Protein AF-A0A5U8XQ71-F1 (afdb_monomer_lite)

Foldseek 3Di:
DDQDPADPVNVCVLVVVDDDPPDPDDDQLLLNLLSVPDDPVCSRVLSVLLVLLLVLQLVLQVPDPDLDFADEAEDPLDPQWAAAPNDTDGDDHDDDDPVNNVSVCSQQVDQPVSNQSSQVSCQVSPGPQWPHWHWDQRGPVSQWIKTWTAGPVNRSYIYIYIHGNDPDDRPD

Radius of gyration: 18.09 Å; chains: 1; bounding box: 40×34×56 Å

pLDDT: mean 82.1, std 14.7, range [36.09, 97.56]

Sequence (172 aa):
MELNFYTPREKAYLNGQIQAGKANINIEPLKEIVARKFPNENWDRIYFVAKAVGNALASLAAMNTCHRDKWEWYVPKTPSNIYIDGFQHPIYTVAHNKTASDLLKVIWDRPRRELVAAVEVLKEAGYEGLKEVWIDEEDDKGEYLTLIWHGKRVPSTRNMIYLYKGSQGRPN

Secondary structure (DSSP, 8-state):
-----S-HHHHHHHTTSS-BTTB-----HHHHHHHHHS-GGGHHHHHHHHHHHHHHHHHHHHH-----TT---B-TTS-SEEEETTEEEE--BPP--HHHHHHHHHHHTS-HHHHHHHHHHHHHH--TTEEEEEEE---TTS-EEEEEEEESSSTT-EEEEEEE--SS----

Organism: Salmonella muenchen (NCBI:txid596)

Structure (mmCIF, N/CA/C/O backbone):
data_AF-A0A5U8XQ71-F1
#
_entry.id   AF-A0A5U8XQ71-F1
#
loop_
_atom_site.group_PDB
_atom_site.id
_atom_site.type_symbol
_atom_site.label_atom_id
_atom_site.label_alt_id
_atom_site.label_comp_id
_atom_site.label_asym_id
_atom_site.label_entity_id
_atom_site.label_seq_id
_atom_site.pdbx_PDB_ins_code
_atom_site.Cartn_x
_atom_site.Cartn_y
_atom_site.Cartn_z
_atom_site.occupancy
_atom_site.B_iso_or_equiv
_atom_site.auth_seq_id
_atom_site.auth_comp_id
_atom_site.auth_asym_id
_atom_site.auth_atom_id
_atom_site.pdbx_PDB_model_num
ATOM 1 N N . MET A 1 1 ? -3.209 -17.250 14.782 1.00 46.28 1 MET A N 1
ATOM 2 C CA . MET A 1 1 ? -2.716 -16.111 15.581 1.00 46.28 1 MET A CA 1
ATOM 3 C C . MET A 1 1 ? -3.739 -15.006 15.426 1.00 46.28 1 MET A C 1
ATOM 5 O O . MET A 1 1 ? -4.004 -14.619 14.296 1.00 46.28 1 MET A O 1
ATOM 9 N N . GLU A 1 2 ? -4.385 -14.600 16.512 1.00 64.06 2 GLU A N 1
ATOM 10 C CA . GLU A 1 2 ? -5.371 -13.519 16.492 1.00 64.06 2 GLU A CA 1
ATOM 11 C C . GLU A 1 2 ? -4.610 -12.188 16.546 1.00 64.06 2 GLU A C 1
ATOM 13 O O . GLU A 1 2 ? -3.817 -11.955 17.457 1.00 64.06 2 GLU A O 1
ATOM 18 N N . LEU A 1 3 ? -4.750 -11.373 15.502 1.00 77.06 3 LEU A N 1
ATOM 19 C CA . LEU A 1 3 ? -4.131 -10.052 15.433 1.00 77.06 3 LEU A CA 1
ATOM 20 C C . LEU A 1 3 ? -5.001 -9.083 16.238 1.00 77.06 3 LEU A C 1
ATOM 22 O O . LEU A 1 3 ? -6.200 -9.016 15.993 1.00 77.06 3 LEU A O 1
ATOM 26 N N . ASN A 1 4 ? -4.409 -8.349 17.182 1.00 85.50 4 ASN A N 1
ATOM 27 C CA . ASN A 1 4 ? -5.136 -7.401 18.027 1.00 85.50 4 ASN A CA 1
ATOM 28 C C . ASN A 1 4 ? -4.418 -6.044 18.057 1.00 85.50 4 ASN A C 1
ATOM 30 O O . ASN A 1 4 ? -3.621 -5.753 18.948 1.00 85.50 4 ASN A O 1
ATOM 34 N N . PHE A 1 5 ? -4.669 -5.237 17.030 1.00 92.31 5 PHE A N 1
ATOM 35 C CA . PHE A 1 5 ? -4.122 -3.894 16.853 1.00 92.31 5 PHE A CA 1
ATOM 36 C C . PHE A 1 5 ? -5.042 -2.801 17.395 1.00 92.31 5 PHE A C 1
ATOM 38 O O . PHE A 1 5 ? -4.583 -1.680 17.603 1.00 92.31 5 PHE A O 1
ATOM 45 N N . TYR A 1 6 ? -6.317 -3.103 17.640 1.00 92.38 6 TYR A N 1
ATOM 46 C CA . TYR A 1 6 ? -7.279 -2.160 18.206 1.00 92.38 6 TYR A CA 1
ATOM 47 C C . TYR A 1 6 ? -7.629 -2.569 19.630 1.00 92.38 6 TYR A C 1
ATOM 49 O O . TYR A 1 6 ? -8.252 -3.603 19.867 1.00 92.38 6 TYR A O 1
ATOM 57 N N . THR A 1 7 ? -7.295 -1.712 20.585 1.00 90.75 7 THR A N 1
ATOM 58 C CA . THR A 1 7 ? -7.710 -1.889 21.974 1.00 90.75 7 THR A CA 1
ATOM 59 C C . THR A 1 7 ? -9.241 -1.909 22.083 1.00 90.75 7 THR A C 1
ATOM 61 O O . THR A 1 7 ? -9.930 -1.266 21.285 1.00 90.75 7 THR A O 1
ATOM 64 N N . PRO A 1 8 ? -9.815 -2.565 23.109 1.00 90.00 8 PRO A N 1
ATOM 65 C CA . PRO A 1 8 ? -11.262 -2.550 23.331 1.00 90.00 8 PRO A CA 1
ATOM 66 C C . PRO A 1 8 ? -11.846 -1.133 23.403 1.00 90.00 8 PRO A C 1
ATOM 68 O O . PRO A 1 8 ? -12.954 -0.888 22.934 1.00 90.00 8 PRO A O 1
ATOM 71 N N . ARG A 1 9 ? -11.075 -0.181 23.943 1.00 88.19 9 ARG A N 1
ATOM 72 C CA . ARG A 1 9 ? -11.468 1.227 24.047 1.00 88.19 9 ARG A CA 1
ATOM 73 C C . ARG A 1 9 ? -11.480 1.931 22.689 1.00 88.19 9 ARG A C 1
ATOM 75 O O . ARG A 1 9 ? -12.425 2.664 22.416 1.00 88.19 9 ARG A O 1
ATOM 82 N N . GLU A 1 10 ? -10.476 1.694 21.842 1.00 91.62 10 GLU A N 1
ATOM 83 C CA . GLU A 1 10 ? -10.479 2.174 20.451 1.00 91.62 10 GLU A CA 1
ATOM 84 C C . GLU A 1 10 ? -11.657 1.569 19.682 1.00 91.62 10 GLU A C 1
ATOM 86 O O . GLU A 1 10 ? -12.389 2.307 19.029 1.00 91.62 10 GLU A O 1
ATOM 91 N N . LYS A 1 11 ? -11.909 0.256 19.817 1.00 90.88 11 LYS A N 1
ATOM 92 C CA . LYS A 1 11 ? -13.063 -0.401 19.181 1.00 90.88 11 LYS A CA 1
ATOM 93 C C . LYS A 1 11 ? -14.385 0.214 19.636 1.00 90.88 11 LYS A C 1
ATOM 95 O O . LYS A 1 11 ? -15.219 0.531 18.796 1.00 90.88 11 LYS A O 1
ATOM 100 N N . ALA A 1 12 ? -14.577 0.426 20.934 1.00 88.75 12 ALA A N 1
ATOM 101 C CA . ALA A 1 12 ? -15.793 1.041 21.458 1.00 88.75 12 ALA A CA 1
ATOM 102 C C . ALA A 1 12 ? -15.981 2.483 20.951 1.00 88.75 12 ALA A C 1
ATOM 104 O O . ALA A 1 12 ? -17.085 2.866 20.572 1.00 88.75 12 ALA A O 1
ATOM 105 N N . TYR A 1 13 ? -14.905 3.272 20.884 1.00 90.12 13 TYR A N 1
ATOM 106 C CA . TYR A 1 13 ? -14.951 4.628 20.334 1.00 90.12 13 TYR A CA 1
ATOM 107 C C . TYR A 1 13 ? -15.297 4.645 18.841 1.00 90.12 13 TYR A C 1
ATOM 109 O O . TYR A 1 13 ? -16.232 5.328 18.435 1.00 90.12 13 TYR A O 1
ATOM 117 N N . LEU A 1 14 ? -14.595 3.847 18.033 1.00 90.94 14 LEU A N 1
ATOM 118 C CA . LEU A 1 14 ? -14.780 3.800 16.580 1.00 90.94 14 LEU A CA 1
ATOM 119 C C . LEU A 1 14 ? -16.144 3.220 16.174 1.00 90.94 14 LEU A C 1
ATOM 121 O O . LEU A 1 14 ? -16.674 3.585 15.132 1.00 90.94 14 LEU A O 1
ATOM 125 N N . ASN A 1 15 ? -16.745 2.370 17.014 1.00 89.44 15 ASN A N 1
ATOM 126 C CA . ASN A 1 15 ? -18.117 1.881 16.834 1.00 89.44 15 ASN A CA 1
ATOM 127 C C . ASN A 1 15 ? -19.189 2.826 17.420 1.00 89.44 15 ASN A C 1
ATOM 129 O O . ASN A 1 15 ? -20.358 2.453 17.492 1.00 89.44 15 ASN A O 1
ATOM 133 N N . GLY A 1 16 ? -18.818 4.024 17.889 1.00 83.75 16 GLY A N 1
ATOM 134 C CA . GLY A 1 16 ? -19.762 5.013 18.421 1.00 83.75 16 GLY A CA 1
ATOM 135 C C . GLY A 1 16 ? -20.350 4.679 19.798 1.00 83.75 16 GLY A C 1
ATOM 136 O O . GLY A 1 16 ? -21.277 5.350 20.246 1.00 83.75 16 GLY A O 1
ATOM 137 N N . GLN A 1 17 ? -19.814 3.676 20.501 1.00 82.94 17 GLN A N 1
ATOM 138 C CA . GLN A 1 17 ? -20.239 3.304 21.858 1.00 82.94 17 GLN A CA 1
ATOM 139 C C . GLN A 1 17 ? -19.715 4.287 22.921 1.00 82.94 17 GLN A C 1
ATOM 141 O O . GLN A 1 17 ? -20.233 4.336 24.036 1.00 82.94 17 GLN A O 1
ATOM 146 N N . ILE A 1 18 ? -18.693 5.083 22.585 1.00 79.94 18 ILE A N 1
ATOM 147 C CA . ILE A 1 18 ? -18.145 6.159 23.419 1.00 79.94 18 ILE A CA 1
ATOM 148 C C . ILE A 1 18 ? -18.295 7.479 22.654 1.00 79.94 18 ILE A C 1
ATOM 150 O O . ILE A 1 18 ? -17.798 7.605 21.540 1.00 79.94 18 ILE A O 1
ATOM 154 N N . GLN A 1 19 ? -18.950 8.479 23.253 1.00 70.19 19 GLN A N 1
ATOM 155 C CA . GLN A 1 19 ? -19.110 9.802 22.634 1.00 70.19 19 GLN A CA 1
ATOM 156 C C . GLN A 1 19 ? -17.780 10.571 22.557 1.00 70.19 19 GLN A C 1
ATOM 158 O O . GLN A 1 19 ? -17.053 10.682 23.554 1.00 70.19 19 GLN A O 1
ATOM 163 N N . ALA A 1 20 ? -17.509 11.164 21.388 1.00 59.94 20 ALA A N 1
ATOM 164 C CA . ALA A 1 20 ? -16.415 12.109 21.181 1.00 59.94 20 ALA A CA 1
ATOM 165 C C . ALA A 1 20 ? -16.547 13.289 22.161 1.00 59.94 20 ALA A C 1
ATOM 167 O O . ALA A 1 20 ? -17.588 13.937 22.229 1.00 59.94 20 ALA A O 1
ATOM 168 N N . GLY A 1 21 ? -15.515 13.514 22.980 1.00 59.16 21 GLY A N 1
ATOM 169 C CA . GLY A 1 21 ? -15.485 14.564 24.009 1.00 59.16 21 GLY A CA 1
ATOM 170 C C . GLY A 1 21 ? -15.437 14.065 25.458 1.00 59.16 21 GLY A C 1
ATOM 171 O O . GLY A 1 21 ? -14.947 14.785 26.321 1.00 59.16 21 GLY A O 1
ATOM 172 N N . LYS A 1 22 ? -15.854 12.820 25.746 1.00 55.97 22 LYS A N 1
ATOM 173 C CA . LYS A 1 22 ? -15.687 12.214 27.091 1.00 55.97 22 LYS A CA 1
ATOM 174 C C . LYS A 1 22 ? -14.402 11.405 27.248 1.00 55.97 22 LYS A C 1
ATOM 176 O O . LYS A 1 22 ? -13.998 11.091 28.364 1.00 55.97 22 LYS A O 1
ATOM 181 N N . ALA A 1 23 ? -13.758 11.053 26.141 1.00 60.84 23 ALA A N 1
ATOM 182 C CA . ALA A 1 23 ? -12.549 10.254 26.141 1.00 60.84 23 ALA A CA 1
ATOM 183 C C . ALA A 1 23 ? -11.497 10.937 25.262 1.00 60.84 23 ALA A C 1
ATOM 185 O O . ALA A 1 23 ? -11.687 11.063 24.057 1.00 60.84 23 ALA A O 1
ATOM 186 N N . ASN A 1 24 ? -10.398 11.380 25.873 1.00 68.81 24 ASN A N 1
ATOM 187 C CA . ASN A 1 24 ? -9.233 11.892 25.156 1.00 68.81 24 ASN A CA 1
ATOM 188 C C . ASN A 1 24 ? -8.476 10.690 24.560 1.00 68.81 24 ASN A C 1
ATOM 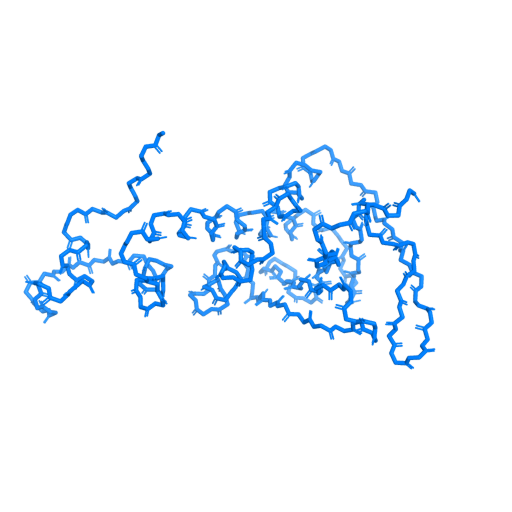190 O O . ASN A 1 24 ? -7.516 10.193 25.148 1.00 68.81 24 ASN A O 1
ATOM 194 N N . ILE A 1 25 ? -9.016 10.116 23.483 1.00 79.62 25 ILE A N 1
ATOM 195 C CA . ILE A 1 25 ? -8.457 8.940 22.809 1.00 79.62 25 ILE A CA 1
ATOM 196 C C . ILE A 1 25 ? -7.741 9.437 21.559 1.00 79.62 25 ILE A C 1
ATOM 198 O O . ILE A 1 25 ? -8.377 9.948 20.645 1.00 79.62 25 ILE A O 1
ATOM 202 N N . ASN A 1 26 ? -6.421 9.276 21.532 1.00 84.75 26 ASN A N 1
ATOM 203 C CA . ASN A 1 26 ? -5.619 9.517 20.341 1.00 84.75 26 ASN A CA 1
ATOM 204 C C . ASN A 1 26 ? -5.570 8.223 19.521 1.00 84.75 26 ASN A C 1
ATOM 206 O O . ASN A 1 26 ? -4.898 7.273 19.927 1.00 84.75 26 ASN A O 1
ATOM 210 N N . ILE A 1 27 ? -6.316 8.166 18.419 1.00 88.69 27 ILE A N 1
ATOM 211 C CA . ILE A 1 27 ? -6.318 7.017 17.510 1.00 88.69 27 ILE A CA 1
ATOM 212 C C . ILE A 1 27 ? -5.358 7.311 16.362 1.00 88.69 27 ILE A C 1
ATOM 214 O O . ILE A 1 27 ? -5.346 8.406 15.810 1.00 88.69 27 ILE A O 1
ATOM 218 N N . GLU A 1 28 ? -4.527 6.331 16.003 1.00 92.38 28 GLU A N 1
ATOM 219 C CA . GLU A 1 28 ? -3.653 6.461 14.835 1.00 92.38 28 GLU A CA 1
ATOM 220 C C . GLU A 1 28 ? -4.504 6.705 13.572 1.00 92.38 28 GLU A C 1
ATOM 222 O O . GLU A 1 28 ? -5.426 5.921 13.327 1.00 92.38 28 GLU A O 1
ATOM 227 N N . PRO A 1 29 ? -4.169 7.690 12.715 1.00 94.00 29 PRO A N 1
ATOM 228 C CA . PRO A 1 29 ? -4.958 8.002 11.520 1.00 94.00 29 PRO A CA 1
ATOM 229 C C . PRO A 1 29 ? -5.239 6.781 10.637 1.00 94.00 29 PRO A C 1
ATOM 231 O O . PRO A 1 29 ? -6.349 6.592 10.150 1.00 94.00 29 PRO A O 1
ATOM 234 N N . LEU A 1 30 ? -4.261 5.879 10.492 1.00 95.56 30 LEU A N 1
ATOM 235 C CA . LEU A 1 30 ? -4.423 4.643 9.724 1.00 95.56 30 LEU A CA 1
ATOM 236 C C . LEU A 1 30 ? -5.566 3.768 10.266 1.00 95.56 30 LEU A C 1
ATOM 238 O O . LEU A 1 30 ? -6.342 3.219 9.487 1.00 95.56 30 LEU A O 1
ATOM 242 N N . LYS A 1 31 ? -5.696 3.661 11.595 1.00 96.12 31 LYS A N 1
ATOM 243 C CA . LYS A 1 31 ? -6.775 2.908 12.246 1.00 96.12 31 LYS A CA 1
ATOM 244 C C . LYS A 1 31 ? -8.135 3.562 12.020 1.00 96.12 31 LYS A C 1
ATOM 246 O O . LYS A 1 31 ? -9.110 2.859 11.775 1.00 96.12 31 LYS A O 1
ATOM 251 N N . GLU A 1 32 ? -8.203 4.890 12.064 1.00 95.12 32 GLU A N 1
ATOM 252 C CA . GLU A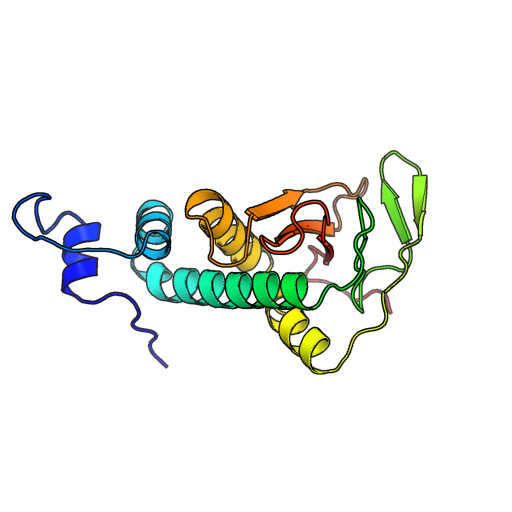 1 32 ? -9.446 5.629 11.814 1.00 95.12 32 GLU A CA 1
ATOM 253 C C . GLU A 1 32 ? -9.951 5.416 10.383 1.00 95.12 32 GLU A C 1
ATOM 255 O O . GLU A 1 32 ? -11.124 5.100 10.172 1.00 95.12 32 GLU A O 1
ATOM 260 N N . ILE A 1 33 ? -9.058 5.519 9.392 1.00 96.75 33 ILE A N 1
ATOM 261 C CA . ILE A 1 33 ? -9.410 5.315 7.981 1.00 96.75 33 ILE A CA 1
ATOM 262 C C . ILE A 1 33 ? -9.868 3.876 7.729 1.00 96.75 33 ILE A C 1
ATOM 264 O O . ILE A 1 33 ? -10.861 3.670 7.026 1.00 96.75 33 ILE A O 1
ATOM 268 N N . VAL A 1 34 ? -9.192 2.883 8.319 1.00 96.69 34 VAL A N 1
ATOM 269 C CA . VAL A 1 34 ? -9.615 1.477 8.230 1.00 96.69 34 VAL A CA 1
ATOM 270 C C . VAL A 1 34 ? -10.995 1.287 8.852 1.00 96.69 34 VAL A C 1
ATOM 272 O O . VAL A 1 34 ? -11.875 0.715 8.211 1.00 96.69 34 VAL A O 1
ATOM 275 N N . ALA A 1 35 ? -11.209 1.803 10.062 1.00 95.88 35 ALA A N 1
ATOM 276 C CA . ALA A 1 35 ? -12.469 1.640 10.773 1.00 95.88 35 ALA A CA 1
ATOM 277 C C . ALA A 1 35 ? -13.661 2.260 10.039 1.00 95.88 35 ALA A C 1
ATOM 279 O O . ALA A 1 35 ? -14.762 1.717 10.058 1.00 95.88 35 ALA A O 1
ATOM 280 N N . ARG A 1 36 ? -13.429 3.370 9.337 1.00 95.00 36 ARG A N 1
ATOM 281 C CA . ARG A 1 36 ? -14.452 4.041 8.535 1.00 95.00 36 ARG A CA 1
ATOM 282 C C . ARG A 1 36 ? -14.790 3.304 7.232 1.00 95.00 36 ARG A C 1
ATOM 284 O O . ARG A 1 36 ? -15.899 3.460 6.731 1.00 95.00 36 ARG A O 1
ATOM 291 N N . LYS A 1 37 ? -13.849 2.550 6.650 1.00 95.00 37 LYS A N 1
ATOM 292 C CA . LYS A 1 37 ? -14.014 1.898 5.332 1.00 95.00 37 LYS A CA 1
ATOM 293 C C . LYS A 1 37 ? -14.416 0.425 5.403 1.00 95.00 37 LYS A C 1
ATOM 295 O O . LYS A 1 37 ? -14.985 -0.088 4.442 1.00 95.00 37 LYS A O 1
ATOM 300 N N . PHE A 1 38 ? -14.088 -0.269 6.488 1.00 95.31 38 PHE A N 1
ATOM 301 C CA . PHE A 1 38 ? -14.210 -1.724 6.578 1.00 95.31 38 PHE A CA 1
ATOM 302 C C . PHE A 1 38 ? -15.021 -2.145 7.807 1.00 95.31 38 PHE A C 1
ATOM 304 O O . PHE A 1 38 ? -15.030 -1.431 8.808 1.00 95.31 38 PHE A O 1
ATOM 311 N N . PRO A 1 39 ? -15.680 -3.317 7.774 1.00 94.12 39 PRO A N 1
ATOM 312 C CA . PRO A 1 39 ? -16.356 -3.850 8.951 1.00 94.12 39 PRO A CA 1
ATOM 313 C C . PRO A 1 39 ? -15.341 -4.293 10.017 1.00 94.12 39 PRO A C 1
ATOM 315 O O . PRO A 1 39 ? -14.200 -4.640 9.691 1.00 94.12 39 PRO A O 1
ATOM 318 N N . ASN A 1 40 ? -15.765 -4.284 11.285 1.00 92.75 40 ASN A N 1
ATOM 319 C CA . ASN A 1 40 ? -14.917 -4.503 12.466 1.00 92.75 40 ASN A CA 1
ATOM 320 C C . ASN A 1 40 ? -14.095 -5.796 12.389 1.00 92.75 40 ASN A C 1
ATOM 322 O O . ASN A 1 40 ? -12.899 -5.778 12.680 1.00 92.75 40 ASN A O 1
ATOM 326 N N . GLU A 1 41 ? -14.675 -6.893 11.891 1.00 92.81 41 GLU A N 1
ATOM 327 C CA . GLU A 1 41 ? -13.957 -8.165 11.746 1.00 92.81 41 GLU A CA 1
ATOM 328 C C . GLU A 1 41 ? -12.716 -8.091 10.834 1.00 92.81 41 GLU A C 1
ATOM 330 O O . GLU A 1 41 ? -11.822 -8.930 10.936 1.00 92.81 41 GLU A O 1
ATOM 335 N N . ASN A 1 42 ? -12.629 -7.083 9.960 1.00 93.44 42 ASN A N 1
ATOM 336 C CA . ASN A 1 42 ? -11.520 -6.907 9.025 1.00 93.44 42 ASN A CA 1
ATOM 337 C C . ASN A 1 42 ? -10.492 -5.866 9.479 1.00 93.44 42 ASN A C 1
ATOM 339 O O . ASN A 1 42 ? -9.445 -5.743 8.839 1.00 93.44 42 ASN A O 1
ATOM 343 N N . TRP A 1 43 ? -10.750 -5.122 10.557 1.00 94.88 43 TRP A N 1
ATOM 344 C CA . TRP A 1 43 ? -9.911 -3.989 10.951 1.00 94.88 43 TRP A CA 1
ATOM 345 C C . TRP A 1 43 ? -8.464 -4.389 11.211 1.00 94.88 43 TRP A C 1
ATOM 347 O O . TRP A 1 43 ? -7.548 -3.802 10.637 1.00 94.88 43 TRP A O 1
ATOM 357 N N . ASP A 1 44 ? -8.259 -5.415 12.036 1.00 94.38 44 ASP A N 1
ATOM 358 C CA . ASP A 1 44 ? -6.933 -5.891 12.423 1.00 94.38 44 ASP A CA 1
ATOM 359 C C . ASP A 1 44 ? -6.133 -6.392 11.207 1.00 94.38 44 ASP A C 1
ATOM 361 O O . ASP A 1 44 ? -4.956 -6.063 11.043 1.00 94.38 44 ASP A O 1
ATOM 365 N N . ARG A 1 45 ? -6.793 -7.124 10.298 1.00 94.50 45 ARG A N 1
ATOM 366 C CA . ARG A 1 45 ? -6.185 -7.618 9.055 1.00 94.50 45 ARG A CA 1
ATOM 367 C C . ARG A 1 45 ? -5.799 -6.470 8.129 1.00 94.50 45 ARG A C 1
ATOM 369 O O . ARG A 1 45 ? -4.651 -6.409 7.705 1.00 94.50 45 ARG A O 1
ATOM 376 N N . ILE A 1 46 ? -6.730 -5.573 7.800 1.00 94.75 46 ILE A N 1
ATOM 377 C CA . ILE A 1 46 ? -6.465 -4.491 6.842 1.00 94.75 46 ILE A CA 1
ATOM 378 C C . ILE A 1 46 ? -5.432 -3.514 7.403 1.00 94.75 46 ILE A C 1
ATOM 380 O O . ILE A 1 46 ? -4.521 -3.128 6.675 1.00 94.75 46 ILE A O 1
ATOM 384 N N . TYR A 1 47 ? -5.505 -3.183 8.696 1.00 96.56 47 TYR A N 1
ATOM 385 C CA . TYR A 1 47 ? -4.490 -2.367 9.360 1.00 96.56 47 TYR A CA 1
ATOM 386 C C . TYR A 1 47 ? -3.101 -3.004 9.251 1.00 96.56 47 TYR A C 1
ATOM 388 O O . TYR A 1 47 ? -2.154 -2.343 8.827 1.00 96.56 47 TYR A O 1
ATOM 396 N N . PHE A 1 48 ? -2.980 -4.299 9.563 1.00 95.62 48 PHE A N 1
ATOM 397 C CA . PHE A 1 48 ? -1.714 -5.018 9.440 1.00 95.62 48 PHE A CA 1
ATOM 398 C C . PHE A 1 48 ? -1.162 -4.980 8.016 1.00 95.62 48 PHE A C 1
ATOM 400 O O . PHE A 1 48 ? 0.020 -4.695 7.818 1.00 95.62 48 PHE A O 1
ATOM 407 N N . VAL A 1 49 ? -2.011 -5.250 7.020 1.00 95.44 49 VAL A N 1
ATOM 408 C CA . VAL A 1 49 ? -1.601 -5.233 5.613 1.00 95.44 49 VAL A CA 1
ATOM 409 C C . VAL A 1 49 ? -1.168 -3.828 5.199 1.00 95.44 49 VAL A C 1
ATOM 411 O O . VAL A 1 49 ? -0.086 -3.688 4.633 1.00 95.44 49 VAL A O 1
ATOM 414 N N . ALA A 1 50 ? -1.944 -2.793 5.527 1.00 96.75 50 ALA A N 1
ATOM 415 C CA . ALA A 1 50 ? -1.600 -1.404 5.237 1.00 96.75 50 ALA A CA 1
ATOM 416 C C . ALA A 1 50 ? -0.268 -1.002 5.883 1.00 96.75 50 ALA A C 1
ATOM 418 O O . ALA A 1 50 ? 0.589 -0.439 5.206 1.00 96.75 50 ALA A O 1
ATOM 419 N N . LYS A 1 51 ? -0.036 -1.366 7.151 1.00 96.50 51 LYS A N 1
ATOM 420 C CA . LYS A 1 51 ? 1.230 -1.099 7.849 1.00 96.50 51 LYS A CA 1
ATOM 421 C C . LYS A 1 51 ? 2.407 -1.830 7.195 1.00 96.50 51 LYS A C 1
ATOM 423 O O . LYS A 1 51 ? 3.458 -1.235 6.965 1.00 96.50 51 LYS A O 1
ATOM 428 N N . ALA A 1 52 ? 2.235 -3.108 6.857 1.00 96.31 52 ALA A N 1
ATOM 429 C CA . ALA A 1 52 ? 3.272 -3.913 6.216 1.00 96.31 52 ALA A CA 1
ATOM 430 C C . ALA A 1 52 ? 3.638 -3.372 4.823 1.00 96.31 52 ALA A C 1
ATOM 432 O O . ALA A 1 52 ? 4.819 -3.206 4.519 1.00 96.31 52 ALA A O 1
ATOM 433 N N . VAL A 1 53 ? 2.633 -3.054 4.002 1.00 96.62 53 VAL A N 1
ATOM 434 C CA . VAL A 1 53 ? 2.816 -2.473 2.664 1.00 96.62 53 VAL A CA 1
ATOM 435 C C . VAL A 1 53 ? 3.436 -1.079 2.764 1.00 96.62 53 VAL A C 1
ATOM 437 O O . VAL A 1 53 ? 4.425 -0.812 2.087 1.00 96.62 53 VAL A O 1
ATOM 440 N N . GLY A 1 54 ? 2.935 -0.214 3.649 1.00 96.69 54 GLY A N 1
ATOM 441 C CA . GLY A 1 54 ? 3.472 1.133 3.856 1.00 96.69 54 GLY A CA 1
ATOM 442 C C . GLY A 1 54 ? 4.947 1.121 4.264 1.00 96.69 54 GLY A C 1
ATOM 443 O O . GLY A 1 54 ? 5.758 1.827 3.665 1.00 96.69 54 GLY A O 1
ATOM 444 N N . ASN A 1 55 ? 5.324 0.258 5.215 1.00 96.75 55 ASN A N 1
ATOM 445 C CA . ASN A 1 55 ? 6.721 0.081 5.629 1.00 96.75 55 ASN A CA 1
ATOM 446 C C . ASN A 1 55 ? 7.609 -0.410 4.482 1.00 96.75 55 ASN A C 1
ATOM 448 O O . ASN A 1 55 ? 8.740 0.061 4.340 1.00 96.75 55 ASN A O 1
ATOM 452 N N . ALA A 1 56 ? 7.109 -1.342 3.665 1.00 94.06 56 ALA A N 1
ATOM 453 C CA . ALA A 1 56 ? 7.840 -1.846 2.511 1.00 94.06 56 ALA A CA 1
ATOM 454 C C . ALA A 1 56 ? 8.082 -0.739 1.480 1.00 94.06 56 ALA A C 1
ATOM 456 O O . ALA A 1 56 ? 9.228 -0.499 1.107 1.00 94.06 56 ALA A O 1
ATOM 457 N N . LEU A 1 57 ? 7.039 -0.005 1.089 1.00 93.69 57 LEU A N 1
ATOM 458 C CA . LEU A 1 57 ? 7.133 1.092 0.122 1.00 93.69 57 LEU A CA 1
ATOM 459 C C . LEU A 1 57 ? 8.056 2.217 0.607 1.00 93.69 57 LEU A C 1
ATOM 461 O O . LEU A 1 57 ? 8.907 2.684 -0.152 1.00 93.69 57 LEU A O 1
ATOM 465 N N . ALA A 1 58 ? 7.935 2.622 1.875 1.00 94.00 58 ALA A N 1
ATOM 466 C CA . ALA A 1 58 ? 8.786 3.654 2.465 1.00 94.00 58 ALA A CA 1
ATOM 467 C C . ALA A 1 58 ? 10.260 3.224 2.481 1.00 94.00 58 ALA A C 1
ATOM 469 O O . ALA A 1 58 ? 11.144 3.999 2.112 1.00 94.00 58 ALA A O 1
ATOM 470 N N . SER A 1 59 ? 10.520 1.966 2.849 1.00 91.88 59 SER A N 1
ATOM 471 C CA . SER A 1 59 ? 11.872 1.402 2.879 1.00 91.88 59 SER A CA 1
ATOM 472 C C . SER A 1 59 ? 12.469 1.293 1.476 1.00 91.88 59 SER A C 1
ATOM 474 O O . SER A 1 59 ? 13.613 1.690 1.268 1.00 91.88 59 SER A O 1
ATOM 476 N N . LEU A 1 60 ? 11.688 0.827 0.497 1.00 88.12 60 LEU A N 1
ATOM 477 C CA . LEU A 1 60 ? 12.097 0.765 -0.908 1.00 88.12 60 LEU A CA 1
ATOM 478 C C . LEU A 1 60 ? 12.415 2.156 -1.465 1.00 88.12 60 LEU A C 1
ATOM 480 O O . LEU A 1 60 ? 13.451 2.345 -2.098 1.00 88.12 60 LEU A O 1
ATOM 484 N N . ALA A 1 61 ? 11.580 3.154 -1.165 1.00 87.19 61 ALA A N 1
ATOM 485 C CA . ALA A 1 61 ? 11.839 4.529 -1.579 1.00 87.19 61 ALA A CA 1
ATOM 486 C C . ALA A 1 61 ? 13.116 5.100 -0.936 1.00 87.19 61 ALA A C 1
ATOM 488 O O . ALA A 1 61 ? 13.843 5.858 -1.573 1.00 87.19 61 ALA A O 1
ATOM 489 N N . ALA A 1 62 ? 13.421 4.727 0.311 1.00 86.44 62 ALA A N 1
ATOM 490 C CA . ALA A 1 62 ? 14.634 5.156 1.006 1.00 86.44 62 ALA A CA 1
ATOM 491 C C . ALA A 1 62 ? 15.917 4.480 0.488 1.00 86.44 62 ALA A C 1
ATOM 493 O O . ALA A 1 62 ? 16.999 5.055 0.637 1.00 86.44 62 ALA A O 1
ATOM 494 N N . MET A 1 63 ? 15.797 3.285 -0.105 1.00 82.94 63 MET A N 1
ATOM 495 C CA . MET A 1 63 ? 16.894 2.568 -0.770 1.00 82.94 63 MET A CA 1
ATOM 496 C C . MET A 1 63 ? 17.244 3.156 -2.137 1.00 82.94 63 MET A C 1
ATOM 498 O O . MET A 1 63 ? 18.319 2.869 -2.662 1.00 82.94 63 MET A O 1
ATOM 502 N N . ASN A 1 64 ? 16.360 3.967 -2.719 1.00 73.44 64 ASN A N 1
ATOM 503 C CA . ASN A 1 64 ? 16.622 4.594 -4.000 1.00 73.44 64 ASN A CA 1
ATOM 504 C C . ASN A 1 64 ? 17.710 5.673 -3.859 1.00 73.44 64 ASN A C 1
ATOM 506 O O . ASN A 1 64 ? 17.588 6.611 -3.069 1.00 73.44 64 ASN A O 1
ATOM 510 N N . THR A 1 65 ? 18.784 5.527 -4.630 1.00 67.88 65 THR A N 1
ATOM 511 C CA . THR A 1 65 ? 19.898 6.483 -4.713 1.00 67.88 65 THR A CA 1
ATOM 512 C C . THR A 1 65 ? 19.879 7.287 -6.012 1.00 67.88 65 THR A C 1
ATOM 514 O O . THR A 1 65 ? 20.689 8.196 -6.186 1.00 67.88 65 THR A O 1
ATOM 517 N N . CYS A 1 66 ? 18.967 6.973 -6.937 1.00 64.75 66 CYS A N 1
ATOM 518 C CA . CYS A 1 66 ? 18.849 7.666 -8.207 1.00 64.75 66 CYS A CA 1
ATOM 519 C C . CYS A 1 66 ? 17.950 8.901 -8.067 1.00 64.75 66 CYS A C 1
ATOM 521 O O . CYS A 1 66 ? 16.756 8.805 -7.785 1.00 64.75 66 CYS A O 1
ATOM 523 N N . HIS A 1 67 ? 18.528 10.073 -8.325 1.00 65.50 67 HIS A N 1
ATOM 524 C CA . HIS A 1 67 ? 17.834 11.363 -8.308 1.00 65.50 67 HIS A CA 1
ATOM 525 C C . HIS A 1 67 ? 17.239 11.752 -9.674 1.00 65.50 67 HIS A C 1
ATOM 527 O O . HIS A 1 67 ? 16.984 12.930 -9.919 1.00 65.50 67 HIS A O 1
ATOM 533 N N . ARG A 1 68 ? 17.045 10.790 -10.590 1.00 63.09 68 ARG A N 1
ATOM 534 C CA . ARG A 1 68 ? 16.378 11.054 -11.873 1.00 63.09 68 ARG A CA 1
ATOM 535 C C . ARG A 1 68 ? 14.869 11.166 -11.684 1.00 63.09 68 ARG A C 1
ATOM 537 O O . ARG A 1 68 ? 14.257 10.345 -11.002 1.00 63.09 68 ARG A O 1
ATOM 544 N N . ASP A 1 69 ? 14.294 12.171 -12.337 1.00 57.34 69 ASP A N 1
ATOM 545 C CA . ASP A 1 69 ? 12.849 12.287 -12.495 1.00 57.34 69 ASP A CA 1
ATOM 546 C C . ASP A 1 69 ? 12.319 11.065 -13.264 1.00 57.34 69 ASP A C 1
ATOM 548 O O . ASP A 1 69 ? 12.970 10.598 -14.202 1.00 57.34 69 ASP A O 1
ATOM 552 N N . LYS A 1 70 ? 11.173 10.528 -12.830 1.00 56.91 70 LYS A N 1
ATOM 553 C CA . LYS A 1 70 ? 10.543 9.314 -13.394 1.00 56.91 70 LYS A CA 1
ATOM 554 C C . LYS A 1 70 ? 11.451 8.069 -13.429 1.00 56.91 70 LYS A C 1
ATOM 556 O O . LYS A 1 70 ? 11.506 7.355 -14.423 1.00 56.91 70 LYS A O 1
ATOM 561 N N . TRP A 1 71 ? 12.185 7.803 -12.350 1.00 56.72 71 TRP A N 1
ATOM 562 C CA . TRP A 1 71 ? 12.976 6.574 -12.227 1.00 56.72 71 TRP A CA 1
ATOM 563 C C . TRP A 1 71 ? 12.101 5.323 -12.057 1.00 56.72 71 TRP A C 1
ATOM 565 O O . TRP A 1 71 ? 11.504 5.108 -11.008 1.00 56.72 71 TRP A O 1
ATOM 575 N N . GLU A 1 72 ? 12.097 4.446 -13.051 1.00 60.31 72 GLU A N 1
ATOM 576 C CA . GLU A 1 72 ? 11.240 3.260 -13.069 1.00 60.31 72 GLU A CA 1
ATOM 577 C C . GLU A 1 72 ? 11.961 2.044 -12.470 1.00 60.31 72 GLU A C 1
ATOM 579 O O . GLU A 1 72 ? 13.060 1.672 -12.888 1.00 60.31 72 GLU A O 1
ATOM 584 N N . TRP A 1 73 ? 11.354 1.419 -11.457 1.00 58.03 73 TRP A N 1
ATOM 585 C CA . TRP A 1 73 ? 11.966 0.322 -10.709 1.00 58.03 73 TRP A CA 1
ATOM 586 C C . TRP A 1 73 ? 11.229 -0.989 -10.951 1.00 58.03 73 TRP A C 1
ATOM 588 O O . TRP A 1 73 ? 10.350 -1.391 -10.197 1.00 58.03 73 TRP A O 1
ATOM 598 N N . TYR A 1 74 ? 11.594 -1.674 -12.027 1.00 55.53 74 TYR A N 1
ATOM 599 C CA . TYR A 1 74 ? 10.902 -2.893 -12.414 1.00 55.53 74 TYR A CA 1
ATOM 600 C C . TYR A 1 74 ? 11.391 -4.113 -11.616 1.00 55.53 74 TYR A C 1
ATOM 602 O O . TYR A 1 74 ? 12.586 -4.282 -11.359 1.00 55.53 74 TYR A O 1
ATOM 610 N N . VAL A 1 75 ? 10.459 -4.980 -11.225 1.00 51.50 75 VAL A N 1
ATOM 611 C CA . VAL A 1 75 ? 10.661 -6.068 -10.250 1.00 51.50 75 VAL A CA 1
ATOM 612 C C . VAL A 1 75 ? 10.628 -7.434 -10.958 1.00 51.50 75 VAL A C 1
ATOM 614 O O . VAL A 1 75 ? 10.008 -7.566 -12.010 1.00 51.50 75 VAL A O 1
ATOM 617 N N . PRO A 1 76 ? 11.282 -8.497 -10.463 1.00 45.69 76 PRO A N 1
ATOM 618 C CA . PRO A 1 76 ? 11.148 -9.838 -11.040 1.00 45.69 76 PRO A CA 1
ATOM 619 C C . PRO A 1 76 ? 9.679 -10.299 -11.165 1.00 45.69 76 PRO A C 1
ATOM 621 O O . PRO A 1 76 ? 8.893 -10.084 -10.247 1.00 45.69 76 PRO A O 1
ATOM 624 N N . LYS A 1 77 ? 9.341 -10.976 -12.281 1.00 51.38 77 LYS A N 1
ATOM 625 C CA . LYS A 1 77 ? 7.982 -11.372 -12.746 1.00 51.38 77 LYS A CA 1
ATOM 626 C C . LYS A 1 77 ? 7.111 -10.258 -13.345 1.00 51.38 77 LYS A C 1
ATOM 628 O O . LYS A 1 77 ? 5.969 -10.521 -13.720 1.00 51.38 77 LYS A O 1
ATOM 633 N N . THR A 1 78 ? 7.640 -9.047 -13.486 1.00 60.12 78 THR A N 1
ATOM 634 C CA . THR A 1 78 ? 7.085 -8.078 -14.442 1.00 60.12 78 THR A CA 1
ATOM 635 C C . THR A 1 78 ? 7.326 -8.622 -15.858 1.00 60.12 78 THR A C 1
ATOM 637 O O . THR A 1 78 ? 8.415 -9.160 -16.090 1.00 60.12 78 THR A O 1
ATOM 640 N N . PRO A 1 79 ? 6.365 -8.558 -16.798 1.00 63.53 79 PRO A N 1
ATOM 641 C CA . PRO A 1 79 ? 6.645 -8.935 -18.179 1.00 63.53 79 PRO A CA 1
ATOM 642 C C . PRO A 1 79 ? 7.789 -8.067 -18.710 1.00 63.53 79 PRO A C 1
ATOM 644 O O . PRO A 1 79 ? 7.914 -6.906 -18.333 1.00 63.53 79 PRO A O 1
ATOM 647 N N . SER A 1 80 ? 8.629 -8.609 -19.594 1.00 70.19 80 SER A N 1
ATOM 648 C CA . SER A 1 80 ? 9.715 -7.825 -20.203 1.00 70.19 80 SER A CA 1
ATOM 649 C C . SER A 1 80 ? 9.197 -6.668 -21.056 1.00 70.19 80 SER A C 1
ATOM 651 O O . SER A 1 80 ? 9.977 -5.795 -21.414 1.00 70.19 80 SER A O 1
ATOM 653 N N . ASN A 1 81 ? 7.900 -6.664 -21.382 1.00 74.69 81 ASN A N 1
ATOM 654 C CA . ASN A 1 81 ? 7.227 -5.602 -22.109 1.00 74.69 81 ASN A CA 1
ATOM 655 C C . ASN A 1 81 ? 5.766 -5.458 -21.653 1.00 74.69 81 ASN A C 1
ATOM 657 O O . ASN A 1 81 ? 5.124 -6.468 -21.368 1.00 74.69 81 ASN A O 1
ATOM 661 N N . ILE A 1 82 ? 5.224 -4.242 -21.680 1.00 76.81 82 ILE A N 1
ATOM 662 C CA . ILE A 1 82 ? 3.796 -3.948 -21.462 1.00 76.81 82 ILE A CA 1
ATOM 663 C C . ILE A 1 82 ? 3.251 -3.092 -22.611 1.00 76.81 82 ILE A C 1
ATOM 665 O O . ILE A 1 82 ? 4.030 -2.399 -23.261 1.00 76.81 82 ILE A O 1
ATOM 669 N N . TYR A 1 83 ? 1.953 -3.169 -22.908 1.00 77.56 83 TYR A N 1
ATOM 670 C CA . TYR A 1 83 ? 1.327 -2.331 -23.936 1.00 77.56 83 TYR A CA 1
ATOM 671 C C . TYR A 1 83 ? 0.604 -1.157 -23.276 1.00 77.56 83 TYR A C 1
ATOM 673 O O . TYR A 1 83 ? -0.253 -1.370 -22.424 1.00 77.56 83 TYR A O 1
ATOM 681 N N . ILE A 1 84 ? 0.986 0.062 -23.649 1.00 79.25 84 ILE A N 1
ATOM 682 C CA . ILE A 1 84 ? 0.374 1.304 -23.164 1.00 79.25 84 ILE A CA 1
ATOM 683 C C . ILE A 1 84 ? 0.193 2.217 -24.373 1.00 79.25 84 ILE A C 1
ATOM 685 O O . ILE A 1 84 ? 1.160 2.467 -25.107 1.00 79.25 84 ILE A O 1
ATOM 689 N N . ASP A 1 85 ? -1.029 2.702 -24.578 1.00 81.31 85 ASP A N 1
ATOM 690 C CA . ASP A 1 85 ? -1.416 3.584 -25.684 1.00 81.31 85 ASP A CA 1
ATOM 691 C C . ASP A 1 85 ? -1.115 2.987 -27.076 1.00 81.31 85 ASP A C 1
ATOM 693 O O . ASP A 1 85 ? -0.767 3.692 -28.025 1.00 81.31 85 ASP A O 1
ATOM 697 N N . GLY A 1 86 ? -1.218 1.664 -27.214 1.00 78.75 86 GLY A N 1
ATOM 698 C CA . GLY A 1 86 ? -0.949 0.929 -28.451 1.00 78.75 86 GLY A CA 1
ATOM 699 C C . GLY A 1 86 ? 0.533 0.670 -28.739 1.00 78.75 86 GLY A C 1
ATOM 700 O O . GLY A 1 86 ? 0.855 0.066 -29.765 1.00 78.75 86 GLY A O 1
ATOM 701 N N . PHE A 1 87 ? 1.440 1.076 -27.846 1.00 80.75 87 PHE A N 1
ATOM 702 C CA . PHE A 1 87 ? 2.881 0.875 -27.993 1.00 80.75 87 PHE A CA 1
ATOM 703 C C . PHE A 1 87 ? 3.417 -0.143 -26.995 1.00 80.75 87 PHE A C 1
ATOM 705 O O . PHE A 1 87 ? 3.017 -0.181 -25.835 1.00 80.75 87 PHE A O 1
ATOM 712 N N . GLN A 1 88 ? 4.372 -0.955 -27.448 1.00 80.81 88 GLN A N 1
ATOM 713 C CA . GLN A 1 88 ? 5.084 -1.892 -26.591 1.00 80.81 88 GLN A CA 1
ATOM 714 C C . GLN A 1 88 ? 6.214 -1.166 -25.850 1.00 80.81 88 GLN A C 1
ATOM 716 O O . GLN A 1 88 ? 7.194 -0.737 -26.460 1.00 80.81 88 GLN A O 1
ATOM 721 N N . HIS A 1 89 ? 6.092 -1.0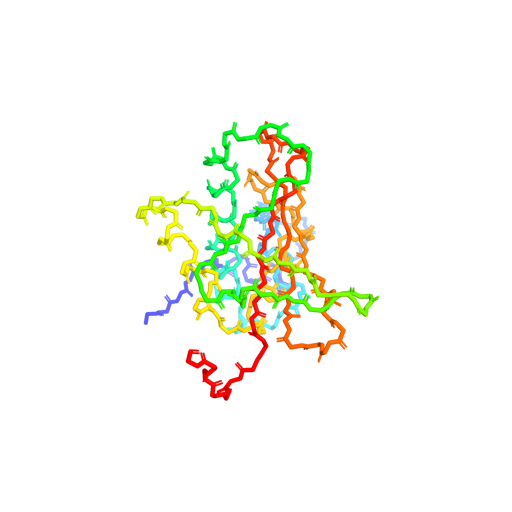63 -24.530 1.00 77.56 89 HIS A N 1
ATOM 722 C CA . HIS A 1 89 ? 7.083 -0.452 -23.649 1.00 77.56 89 HIS A CA 1
ATOM 723 C C . HIS A 1 89 ? 7.975 -1.528 -23.031 1.00 77.56 89 HIS A C 1
ATOM 725 O O . HIS A 1 89 ? 7.462 -2.398 -22.317 1.00 77.56 89 HIS A O 1
ATOM 731 N N . PRO A 1 90 ? 9.295 -1.509 -23.289 1.00 72.12 90 PRO A N 1
ATOM 732 C CA . PRO A 1 90 ? 10.219 -2.445 -22.671 1.00 72.12 90 PRO A CA 1
ATOM 733 C C . PRO A 1 90 ? 10.421 -2.127 -21.190 1.00 72.12 90 PRO A C 1
ATOM 735 O O . PRO A 1 90 ? 10.594 -0.978 -20.789 1.00 72.12 90 PRO A O 1
ATOM 738 N N . ILE A 1 91 ? 10.449 -3.182 -20.387 1.00 72.19 91 ILE A N 1
ATOM 739 C CA . ILE A 1 91 ? 10.559 -3.134 -18.935 1.00 72.19 91 ILE A CA 1
ATOM 740 C C . ILE A 1 91 ? 11.958 -3.602 -18.517 1.00 72.19 91 ILE A C 1
ATOM 742 O O . ILE A 1 91 ? 12.327 -4.762 -18.706 1.00 72.19 91 ILE A O 1
ATOM 746 N N . TYR A 1 92 ? 12.733 -2.707 -17.898 1.00 66.31 92 TYR A N 1
ATOM 747 C CA . TYR A 1 92 ? 14.114 -2.979 -17.485 1.00 66.31 92 TYR A CA 1
ATOM 748 C C . TYR A 1 92 ? 14.240 -3.090 -15.966 1.00 66.31 92 TYR A C 1
ATOM 750 O O . TYR A 1 92 ? 14.354 -2.093 -15.258 1.00 66.31 92 TYR A O 1
ATOM 758 N N . THR A 1 93 ? 14.256 -4.317 -15.441 1.00 66.31 93 THR A N 1
ATOM 759 C CA . THR A 1 93 ? 14.402 -4.546 -13.995 1.00 66.31 93 THR A CA 1
ATOM 760 C C . THR A 1 93 ? 15.715 -4.003 -13.463 1.00 66.31 93 THR A C 1
ATOM 762 O O . THR A 1 93 ? 16.790 -4.355 -13.947 1.00 66.31 93 THR A O 1
ATOM 765 N N . VAL A 1 94 ? 15.629 -3.178 -12.425 1.00 64.31 94 VAL A N 1
ATOM 766 C CA . VAL A 1 94 ? 16.805 -2.613 -11.772 1.00 64.31 94 VAL A CA 1
ATOM 767 C C . VAL A 1 94 ? 17.412 -3.665 -10.844 1.00 64.31 94 VAL A C 1
ATOM 769 O O . VAL A 1 94 ? 16.710 -4.384 -10.123 1.00 64.31 94 VAL A O 1
ATOM 772 N N . ALA A 1 95 ? 18.742 -3.749 -10.849 1.00 67.19 95 ALA A N 1
ATOM 773 C CA . ALA A 1 95 ? 19.472 -4.612 -9.934 1.00 67.19 95 ALA A CA 1
ATOM 774 C C . ALA A 1 95 ? 19.133 -4.250 -8.479 1.00 67.19 95 ALA A C 1
ATOM 776 O O . ALA A 1 95 ? 19.160 -3.083 -8.089 1.00 67.19 95 ALA A O 1
ATOM 777 N N . HIS A 1 96 ? 18.808 -5.252 -7.668 1.00 71.19 96 HIS A N 1
ATOM 778 C CA . HIS A 1 96 ? 18.384 -5.050 -6.288 1.00 71.19 96 HIS A CA 1
ATOM 779 C C . HIS A 1 96 ? 19.002 -6.105 -5.373 1.00 71.19 96 HIS A C 1
ATOM 781 O O . HIS A 1 96 ? 19.324 -7.216 -5.794 1.00 71.19 96 HIS A O 1
ATOM 787 N N . ASN A 1 97 ? 19.215 -5.736 -4.110 1.00 81.25 97 ASN A N 1
ATOM 788 C CA . ASN A 1 97 ? 19.790 -6.636 -3.115 1.00 81.25 97 ASN A CA 1
ATOM 789 C C . ASN A 1 97 ? 18.714 -7.548 -2.489 1.00 81.25 97 ASN A C 1
ATOM 791 O O . ASN A 1 97 ? 17.512 -7.428 -2.752 1.00 81.25 97 ASN A O 1
ATOM 795 N N . LYS A 1 98 ? 19.149 -8.475 -1.629 1.00 85.69 98 LYS A N 1
ATOM 796 C CA . LYS A 1 98 ? 18.248 -9.407 -0.936 1.00 85.69 98 LYS A CA 1
ATOM 797 C C . LYS A 1 98 ? 17.186 -8.682 -0.102 1.00 85.69 98 LYS A C 1
ATOM 799 O O . LYS A 1 98 ? 16.018 -9.042 -0.170 1.00 85.69 98 LYS A O 1
ATOM 804 N N . THR A 1 99 ? 17.569 -7.632 0.622 1.00 86.56 99 THR A N 1
ATOM 805 C CA . THR A 1 99 ? 16.644 -6.852 1.457 1.00 86.56 99 THR A CA 1
ATOM 806 C C . THR A 1 99 ? 15.520 -6.238 0.625 1.00 86.56 99 THR A C 1
ATOM 808 O O . THR A 1 99 ? 14.350 -6.366 0.969 1.00 86.56 99 THR A O 1
ATOM 811 N N . ALA A 1 100 ? 15.864 -5.629 -0.509 1.00 84.50 100 ALA A N 1
ATOM 812 C CA . ALA A 1 100 ? 14.906 -5.085 -1.460 1.00 84.50 100 ALA A CA 1
ATOM 813 C C . ALA A 1 100 ? 13.978 -6.180 -2.022 1.00 84.50 100 ALA A C 1
ATOM 815 O O . ALA A 1 100 ? 12.768 -5.976 -2.099 1.00 84.50 100 ALA A O 1
ATOM 816 N N . SER A 1 101 ? 14.517 -7.370 -2.319 1.00 83.25 101 SER A N 1
ATOM 817 C CA . SER A 1 101 ? 13.724 -8.533 -2.754 1.00 83.25 101 SER A CA 1
ATOM 818 C C . SER A 1 101 ? 12.691 -8.958 -1.705 1.00 83.25 101 SER A C 1
ATOM 820 O O . SER A 1 101 ? 11.553 -9.277 -2.040 1.00 83.25 101 SER A O 1
ATOM 822 N N . ASP A 1 102 ? 13.078 -8.983 -0.430 1.00 87.94 102 ASP A N 1
ATOM 823 C CA . ASP A 1 102 ? 12.199 -9.425 0.653 1.00 87.94 102 ASP A CA 1
ATOM 824 C C . ASP A 1 102 ? 11.093 -8.400 0.943 1.00 87.94 102 ASP A C 1
ATOM 826 O O . ASP A 1 102 ? 9.945 -8.788 1.155 1.00 87.94 102 ASP A O 1
ATOM 830 N N . LEU A 1 103 ? 11.389 -7.098 0.847 1.00 90.00 103 LEU A N 1
ATOM 831 C CA . LEU A 1 103 ? 10.371 -6.040 0.918 1.00 90.00 103 LEU A CA 1
ATOM 832 C C . LEU A 1 103 ? 9.383 -6.125 -0.250 1.00 90.00 103 LEU A C 1
ATOM 834 O O . LEU A 1 103 ? 8.178 -5.971 -0.0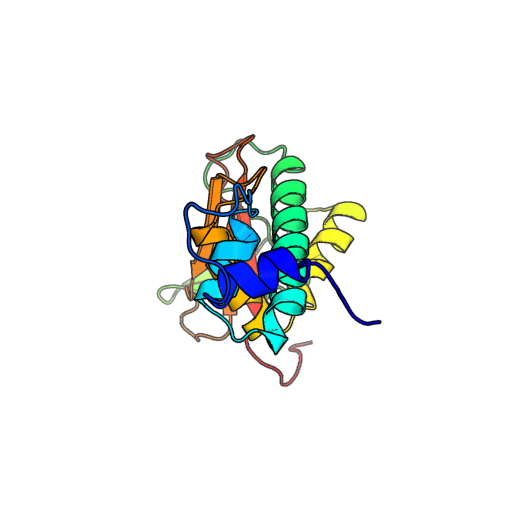63 1.00 90.00 103 LEU A O 1
ATOM 838 N N . LEU A 1 104 ? 9.877 -6.418 -1.450 1.00 85.81 104 LEU A N 1
ATOM 839 C CA . LEU A 1 104 ? 9.041 -6.588 -2.633 1.00 85.81 104 LEU A CA 1
ATOM 840 C C . LEU A 1 104 ? 8.075 -7.765 -2.511 1.00 85.81 104 LEU A C 1
ATOM 842 O O . LEU A 1 104 ? 6.922 -7.634 -2.913 1.00 85.81 104 LEU A O 1
ATOM 846 N N . LYS A 1 105 ? 8.488 -8.884 -1.904 1.00 85.94 105 LYS A N 1
ATOM 847 C CA . LYS A 1 105 ? 7.591 -10.026 -1.643 1.00 85.94 105 LYS A CA 1
ATOM 848 C C . LYS A 1 105 ? 6.390 -9.646 -0.777 1.00 85.94 105 LYS A C 1
ATOM 850 O O . LYS A 1 105 ? 5.292 -10.133 -1.027 1.00 85.94 105 LYS A O 1
ATOM 855 N N . VAL A 1 106 ? 6.560 -8.723 0.180 1.00 90.12 106 VAL A N 1
ATOM 856 C CA . VAL A 1 106 ? 5.459 -8.223 1.033 1.00 90.12 106 VAL A CA 1
ATOM 857 C C . VAL A 1 106 ? 4.339 -7.585 0.212 1.00 90.12 106 VAL A C 1
ATOM 859 O O . VAL A 1 106 ? 3.188 -7.614 0.645 1.00 90.12 106 VAL A O 1
ATOM 862 N N . ILE A 1 107 ? 4.667 -7.027 -0.955 1.00 90.50 107 ILE A N 1
ATOM 863 C CA . ILE A 1 107 ? 3.724 -6.423 -1.901 1.00 90.50 107 ILE A CA 1
ATOM 864 C C . ILE A 1 107 ? 3.282 -7.471 -2.933 1.00 90.50 107 ILE A C 1
ATOM 866 O O . ILE A 1 107 ? 2.090 -7.661 -3.164 1.00 90.50 107 ILE A O 1
ATOM 870 N N . TRP A 1 108 ? 4.242 -8.178 -3.533 1.00 84.56 108 TRP A N 1
ATOM 871 C CA . TRP A 1 108 ? 4.019 -9.087 -4.654 1.00 84.56 108 TRP A CA 1
ATOM 872 C C . TRP A 1 108 ? 3.156 -10.294 -4.298 1.00 84.56 108 TRP A C 1
ATOM 874 O O . TRP A 1 108 ? 2.289 -10.676 -5.082 1.00 84.56 108 TRP A O 1
ATOM 884 N N . ASP A 1 109 ? 3.369 -10.903 -3.135 1.00 85.75 109 ASP A N 1
ATOM 885 C CA . ASP A 1 109 ? 2.674 -12.137 -2.756 1.00 85.75 109 ASP A CA 1
ATOM 886 C C . ASP A 1 109 ? 1.264 -11.863 -2.194 1.00 85.75 109 ASP A C 1
ATOM 888 O O . ASP A 1 109 ? 0.533 -12.787 -1.835 1.00 85.75 109 ASP A O 1
ATOM 892 N N . ARG A 1 110 ? 0.845 -10.591 -2.130 1.00 87.56 110 ARG A N 1
ATOM 893 C CA . ARG A 1 110 ? -0.467 -10.199 -1.603 1.00 87.56 110 ARG A CA 1
ATOM 894 C C . ARG A 1 110 ? -1.591 -10.449 -2.607 1.00 87.56 110 ARG A C 1
ATOM 896 O O . ARG A 1 110 ? -1.452 -10.104 -3.787 1.00 87.56 110 ARG A O 1
ATOM 903 N N . PRO A 1 111 ? -2.766 -10.911 -2.142 1.00 90.38 111 PRO A N 1
ATOM 904 C CA . PRO A 1 111 ? -3.989 -10.838 -2.931 1.00 90.38 111 PRO A CA 1
ATOM 905 C C . PRO A 1 111 ? -4.240 -9.401 -3.402 1.00 90.38 111 PRO A C 1
ATOM 907 O O . PRO A 1 111 ? -4.174 -8.463 -2.608 1.00 90.38 111 PRO A O 1
ATOM 910 N N . ARG A 1 112 ? -4.561 -9.210 -4.687 1.00 88.56 112 ARG A N 1
ATOM 911 C CA . ARG A 1 112 ? -4.682 -7.860 -5.272 1.00 88.56 112 ARG A CA 1
ATOM 912 C C . ARG A 1 112 ? -5.742 -7.012 -4.587 1.00 88.56 112 ARG A C 1
ATOM 914 O O . ARG A 1 112 ? -5.498 -5.847 -4.311 1.00 88.56 112 ARG A O 1
ATOM 921 N N . ARG A 1 113 ? -6.861 -7.627 -4.199 1.00 90.56 113 ARG A N 1
ATOM 922 C CA . ARG A 1 113 ? -7.918 -6.963 -3.425 1.00 90.56 113 ARG A CA 1
ATOM 923 C C . ARG A 1 113 ? -7.419 -6.424 -2.079 1.00 90.56 113 ARG A C 1
ATOM 925 O O . ARG A 1 113 ? -7.816 -5.334 -1.688 1.00 90.56 113 ARG A O 1
ATOM 932 N N . GLU A 1 114 ? -6.554 -7.163 -1.380 1.00 91.75 114 GLU A N 1
ATOM 933 C CA . GLU A 1 114 ? -5.955 -6.676 -0.128 1.00 91.75 114 GLU A CA 1
ATOM 934 C C . GLU A 1 114 ? -4.991 -5.526 -0.377 1.00 91.75 114 GLU A C 1
ATOM 936 O O . GLU A 1 114 ? -4.972 -4.566 0.387 1.00 91.75 114 GLU A O 1
ATOM 941 N N . LEU A 1 115 ? -4.192 -5.627 -1.439 1.00 93.38 115 LEU A N 1
ATOM 942 C CA . LEU A 1 115 ? -3.228 -4.594 -1.775 1.00 93.38 115 LEU A CA 1
ATOM 943 C C . LEU A 1 115 ? -3.918 -3.286 -2.174 1.00 93.38 115 LEU A C 1
ATOM 945 O O . LEU A 1 115 ? -3.521 -2.233 -1.687 1.00 93.38 115 LEU A O 1
ATOM 949 N N . VAL A 1 116 ? -4.969 -3.352 -2.996 1.00 94.44 116 VAL A N 1
ATOM 950 C CA . VAL A 1 116 ? -5.784 -2.183 -3.364 1.00 94.44 116 VAL A CA 1
ATOM 951 C C . VAL A 1 116 ? -6.372 -1.532 -2.115 1.00 94.44 116 VAL A C 1
ATOM 953 O O . VAL A 1 116 ? -6.148 -0.347 -1.889 1.00 94.44 116 VAL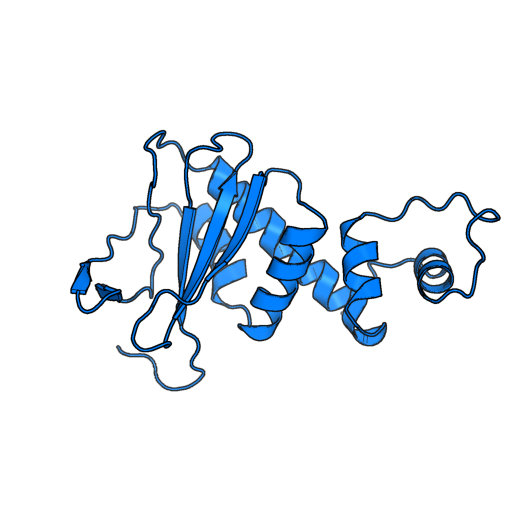 A O 1
ATOM 956 N N . ALA A 1 117 ? -7.015 -2.317 -1.244 1.00 95.31 117 ALA A N 1
ATOM 957 C CA . ALA A 1 117 ? -7.566 -1.812 0.013 1.00 95.31 117 ALA A CA 1
ATOM 958 C C . ALA A 1 117 ? -6.494 -1.150 0.900 1.00 95.31 117 ALA A C 1
ATOM 960 O O . ALA A 1 117 ? -6.714 -0.077 1.458 1.00 95.31 117 ALA A O 1
ATOM 961 N N . ALA A 1 118 ? -5.316 -1.767 1.013 1.00 96.44 118 ALA A N 1
ATOM 962 C CA . ALA A 1 118 ? -4.199 -1.219 1.771 1.00 96.44 118 ALA A CA 1
ATOM 963 C C . ALA A 1 118 ? -3.700 0.109 1.188 1.00 96.44 118 ALA A C 1
ATOM 965 O O . ALA A 1 118 ? -3.476 1.057 1.937 1.00 96.44 118 ALA A O 1
ATOM 966 N N . VAL A 1 119 ? -3.555 0.202 -0.134 1.00 97.06 119 VAL A N 1
ATOM 967 C CA . VAL A 1 119 ? -3.104 1.426 -0.805 1.00 97.06 119 VAL A CA 1
ATOM 968 C C . VAL A 1 119 ? -4.134 2.546 -0.686 1.00 97.06 119 VAL A C 1
ATOM 970 O O . VAL A 1 119 ? -3.748 3.678 -0.419 1.00 97.06 119 VAL A O 1
ATOM 973 N N . GLU A 1 120 ? -5.429 2.255 -0.794 1.00 96.75 120 GLU A N 1
ATOM 974 C CA . GLU A 1 120 ? -6.485 3.251 -0.569 1.00 96.75 120 GLU A CA 1
ATOM 975 C C . GLU A 1 120 ? -6.452 3.822 0.851 1.00 96.75 120 GLU A C 1
ATOM 977 O O . GLU A 1 120 ? -6.594 5.031 1.043 1.00 96.75 120 GLU A O 1
ATOM 982 N N . VAL A 1 121 ? -6.233 2.962 1.849 1.00 97.38 121 VAL A N 1
ATOM 983 C CA . VAL A 1 121 ? -6.067 3.385 3.243 1.00 97.38 121 VAL A CA 1
ATOM 984 C C . VAL A 1 121 ? -4.827 4.269 3.391 1.00 97.38 121 VAL A C 1
ATOM 986 O O . VAL A 1 121 ? -4.915 5.331 4.000 1.00 97.38 121 VAL A O 1
ATOM 989 N N . LEU A 1 122 ? -3.687 3.864 2.820 1.00 97.56 122 LEU A N 1
ATOM 990 C CA . LEU A 1 122 ? -2.433 4.625 2.884 1.00 97.56 122 LEU A CA 1
ATOM 991 C C . LEU A 1 122 ? -2.531 5.980 2.173 1.00 97.56 122 LEU A C 1
ATOM 993 O O . LEU A 1 122 ? -2.012 6.972 2.680 1.00 97.56 122 LEU A O 1
ATOM 997 N N . LYS A 1 123 ? -3.203 6.028 1.018 1.00 96.88 123 LYS A N 1
ATOM 998 C CA . LYS A 1 123 ? -3.433 7.251 0.240 1.00 96.88 123 LYS A CA 1
ATOM 999 C C . LYS A 1 123 ? -4.209 8.286 1.047 1.00 96.88 123 LYS A C 1
ATOM 1001 O O . LYS A 1 123 ? -3.913 9.472 0.955 1.00 96.88 123 LYS A O 1
ATOM 1006 N N . GLU A 1 124 ? -5.189 7.843 1.829 1.00 96.62 124 GLU A N 1
ATOM 1007 C CA . GLU A 1 124 ? -6.061 8.744 2.579 1.00 96.62 124 GLU A CA 1
ATOM 1008 C C . GLU A 1 124 ? -5.532 9.087 3.979 1.00 96.62 124 GLU A C 1
ATOM 1010 O O . GLU A 1 124 ? -5.628 10.235 4.403 1.00 96.62 124 GLU A O 1
ATOM 1015 N N . ALA A 1 125 ? -4.939 8.123 4.688 1.00 95.81 125 ALA A N 1
ATOM 1016 C CA . ALA A 1 125 ? -4.345 8.358 6.006 1.00 95.81 125 ALA A CA 1
ATOM 1017 C C . ALA A 1 125 ? -3.001 9.102 5.931 1.00 95.81 125 ALA A C 1
ATOM 1019 O O . ALA A 1 125 ? -2.558 9.698 6.914 1.00 95.81 125 ALA A O 1
ATOM 1020 N N . GLY A 1 126 ? -2.319 9.007 4.786 1.00 94.94 126 GLY A N 1
ATOM 1021 C CA . GLY A 1 126 ? -0.888 9.252 4.690 1.00 94.94 126 GLY A CA 1
ATOM 1022 C C . GLY A 1 126 ? -0.071 8.148 5.371 1.00 94.94 126 GLY A C 1
ATOM 1023 O O . GLY A 1 126 ? -0.582 7.296 6.103 1.00 94.94 126 GLY A O 1
ATOM 1024 N N . TYR A 1 127 ? 1.241 8.156 5.132 1.00 96.50 127 TYR A N 1
ATOM 1025 C CA . TYR A 1 127 ? 2.155 7.229 5.792 1.00 96.50 127 TYR A CA 1
ATOM 1026 C C . TYR A 1 127 ? 3.522 7.859 6.041 1.00 96.50 127 TYR A C 1
ATOM 1028 O O . TYR A 1 127 ? 4.009 8.686 5.264 1.00 96.50 127 TYR A O 1
ATOM 1036 N N . GLU A 1 128 ? 4.168 7.469 7.135 1.00 94.62 128 GLU A N 1
ATOM 1037 C CA . GLU A 1 128 ? 5.518 7.930 7.432 1.00 94.62 128 GLU A CA 1
ATOM 1038 C C . GLU A 1 128 ? 6.504 7.452 6.354 1.00 94.62 128 GLU A C 1
ATOM 1040 O O . GLU A 1 128 ? 6.465 6.312 5.904 1.00 94.62 128 GLU A O 1
ATOM 1045 N N . GLY A 1 129 ? 7.373 8.350 5.885 1.00 92.44 129 GLY A N 1
ATOM 1046 C CA . GLY A 1 129 ? 8.315 8.059 4.801 1.00 92.44 129 GLY A CA 1
ATOM 1047 C C . GLY A 1 129 ? 7.729 8.101 3.382 1.00 92.44 129 GLY A C 1
ATOM 1048 O O . GLY A 1 129 ? 8.510 8.205 2.435 1.00 92.44 129 GLY A O 1
ATOM 1049 N N . LEU A 1 130 ? 6.401 8.131 3.212 1.00 94.81 130 LEU A N 1
ATOM 1050 C CA . LEU A 1 130 ? 5.742 8.287 1.909 1.00 94.81 130 LEU A CA 1
ATOM 1051 C C . LEU A 1 130 ? 5.200 9.703 1.717 1.00 94.81 130 LEU A C 1
ATOM 1053 O O . LEU A 1 130 ? 4.648 10.307 2.634 1.00 94.81 130 LEU A O 1
ATOM 1057 N N . LYS A 1 131 ? 5.378 10.241 0.512 1.00 94.44 131 LYS A N 1
ATOM 1058 C CA . LYS A 1 131 ? 4.721 11.472 0.073 1.00 94.44 131 LYS A CA 1
ATOM 1059 C C . LYS A 1 131 ? 3.351 11.139 -0.512 1.00 94.44 131 LYS A C 1
ATOM 1061 O O . LYS A 1 131 ? 2.354 11.677 -0.054 1.00 94.44 131 LYS A O 1
ATOM 1066 N N . GLU A 1 132 ? 3.324 10.232 -1.483 1.00 94.50 132 GLU A N 1
ATOM 1067 C CA . GLU A 1 132 ? 2.129 9.826 -2.223 1.00 94.50 132 GLU A CA 1
ATOM 1068 C C . GLU A 1 132 ? 2.220 8.337 -2.575 1.00 94.50 132 GLU A C 1
ATOM 1070 O O . GLU A 1 132 ? 3.317 7.791 -2.725 1.00 94.50 132 GLU A O 1
ATOM 1075 N N . VAL A 1 133 ? 1.063 7.688 -2.701 1.00 96.06 133 VAL A N 1
ATOM 1076 C CA . VAL A 1 133 ? 0.920 6.301 -3.154 1.00 96.06 133 VAL A CA 1
ATOM 1077 C C . VAL A 1 133 ? -0.441 6.124 -3.820 1.00 96.06 133 VAL A C 1
ATOM 1079 O O . VAL A 1 133 ? -1.443 6.652 -3.332 1.00 96.06 133 VAL A O 1
ATOM 1082 N N . TRP A 1 134 ? -0.488 5.403 -4.935 1.00 95.69 134 TRP A N 1
ATOM 1083 C CA . TRP A 1 134 ? -1.730 5.075 -5.630 1.00 95.69 134 TRP A CA 1
ATOM 1084 C C . TRP A 1 134 ? -1.553 3.862 -6.550 1.00 95.69 134 TRP A C 1
ATOM 1086 O O . TRP A 1 134 ? -0.442 3.368 -6.745 1.00 95.69 134 TRP A O 1
ATOM 1096 N N . ILE A 1 135 ? -2.669 3.360 -7.075 1.00 93.25 135 ILE A N 1
ATOM 1097 C CA . ILE A 1 135 ? -2.698 2.309 -8.090 1.00 93.25 135 ILE A CA 1
ATOM 1098 C C . ILE A 1 135 ? -3.433 2.854 -9.310 1.00 93.25 135 ILE A C 1
ATOM 1100 O O . ILE A 1 135 ? -4.518 3.410 -9.148 1.00 93.25 135 ILE A O 1
ATOM 1104 N N . ASP A 1 136 ? -2.850 2.645 -10.485 1.00 89.19 136 ASP A N 1
ATOM 1105 C CA . ASP A 1 136 ? -3.449 2.916 -11.791 1.00 89.19 136 ASP A CA 1
ATOM 1106 C C . ASP A 1 136 ? -3.655 1.610 -12.582 1.00 89.19 136 ASP A C 1
ATOM 1108 O O . ASP A 1 136 ? -3.140 0.544 -12.225 1.00 89.19 136 ASP A O 1
ATOM 1112 N N . GLU A 1 137 ? -4.412 1.698 -13.675 1.00 81.69 137 GLU A N 1
ATOM 1113 C CA . GLU A 1 137 ? -4.573 0.640 -14.677 1.00 81.69 137 GLU A CA 1
ATOM 1114 C C . GLU A 1 137 ? -4.126 1.177 -16.043 1.00 81.69 137 GLU A C 1
ATOM 1116 O O . GLU A 1 137 ? -4.949 1.520 -16.883 1.00 81.69 137 GLU A O 1
ATOM 1121 N N . GLU A 1 138 ? -2.812 1.321 -16.232 1.00 72.56 138 GLU A N 1
ATOM 1122 C CA . GLU A 1 138 ? -2.226 1.904 -17.456 1.00 72.56 138 GLU A CA 1
ATOM 1123 C C . GLU A 1 138 ? -2.111 0.892 -18.617 1.00 72.56 138 GLU A C 1
ATOM 1125 O O . GLU A 1 138 ? -1.803 1.278 -19.737 1.00 72.56 138 GLU A O 1
ATOM 1130 N N . ASP A 1 139 ? -2.333 -0.402 -18.370 1.00 72.00 139 ASP A N 1
ATOM 1131 C CA . ASP A 1 139 ? -2.206 -1.455 -19.386 1.00 72.00 139 ASP A CA 1
ATOM 1132 C C . ASP A 1 139 ? -3.421 -1.509 -20.320 1.00 72.00 139 ASP A C 1
ATOM 1134 O O . ASP A 1 139 ? -4.543 -1.733 -19.860 1.00 72.00 139 ASP A O 1
ATOM 1138 N N . ASP A 1 140 ? -3.184 -1.431 -21.634 1.00 72.69 140 ASP A N 1
ATOM 1139 C CA . ASP A 1 140 ? -4.231 -1.500 -22.666 1.00 72.69 140 ASP A CA 1
ATOM 1140 C C . ASP A 1 140 ? -5.050 -2.798 -22.577 1.00 72.69 140 ASP A C 1
ATOM 1142 O O . ASP A 1 140 ? -6.239 -2.834 -22.901 1.00 72.69 140 ASP A O 1
ATOM 1146 N N . LYS A 1 141 ? -4.409 -3.892 -22.143 1.00 73.25 141 LYS A N 1
ATOM 1147 C CA . LYS A 1 141 ? -5.054 -5.201 -21.973 1.00 73.25 141 LYS A CA 1
ATOM 1148 C C . LYS A 1 141 ? -5.731 -5.365 -20.612 1.00 73.25 141 LYS A C 1
ATOM 1150 O O . LYS A 1 141 ? -6.445 -6.346 -20.401 1.00 73.25 141 LYS A O 1
ATOM 1155 N N . GLY A 1 142 ? -5.516 -4.432 -19.687 1.00 76.75 142 GLY A N 1
ATOM 1156 C CA . GLY A 1 142 ? -6.047 -4.476 -18.331 1.00 76.75 142 GLY A CA 1
ATOM 1157 C C . GLY A 1 142 ? -5.562 -5.668 -17.496 1.00 76.75 142 GLY A C 1
ATOM 1158 O O . GLY A 1 142 ? -6.210 -6.003 -16.505 1.00 76.75 142 GLY A O 1
ATOM 1159 N N . GLU A 1 143 ? -4.452 -6.311 -17.856 1.00 81.25 143 GLU A N 1
ATOM 1160 C CA . GLU A 1 143 ? -3.862 -7.478 -17.190 1.00 81.25 143 GLU A CA 1
ATOM 1161 C C . GLU A 1 143 ? -3.071 -7.105 -15.929 1.00 81.25 143 GLU A C 1
ATOM 1163 O O . GLU A 1 143 ? -2.904 -7.937 -15.028 1.00 81.25 143 GLU A O 1
ATOM 1168 N N . TYR A 1 144 ? -2.605 -5.858 -15.834 1.00 83.12 144 TYR A N 1
ATOM 1169 C CA . TYR A 1 144 ? -1.736 -5.382 -14.757 1.00 83.12 144 TYR A CA 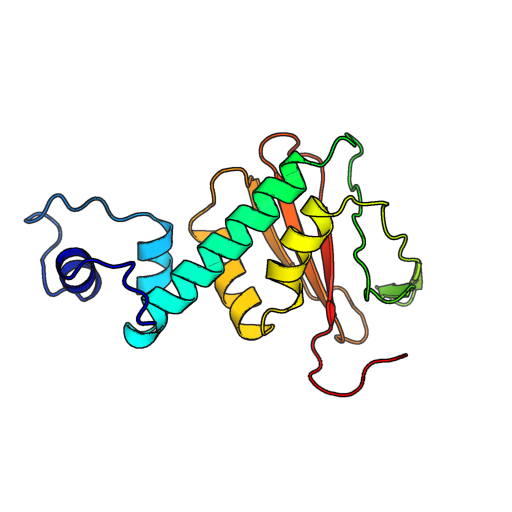1
ATOM 1170 C C . TYR A 1 144 ? -2.348 -4.214 -13.976 1.00 83.12 144 TYR A C 1
ATOM 1172 O O . TYR A 1 144 ? -3.055 -3.371 -14.519 1.00 83.12 144 TYR A O 1
ATOM 1180 N N . LEU A 1 145 ? -2.069 -4.180 -12.672 1.00 87.50 145 LEU A N 1
ATOM 1181 C CA . LEU A 1 145 ? -2.200 -2.997 -11.823 1.00 87.50 145 LEU A CA 1
ATOM 1182 C C . LEU A 1 145 ? -0.840 -2.314 -11.732 1.00 87.50 145 LEU A C 1
ATOM 1184 O O . LEU A 1 145 ? 0.155 -2.982 -11.444 1.00 87.50 145 LEU A O 1
ATOM 1188 N N . THR A 1 146 ? -0.799 -0.999 -11.889 1.00 88.44 146 THR A N 1
ATOM 1189 C CA . THR A 1 146 ? 0.419 -0.209 -11.727 1.00 88.44 146 THR A CA 1
ATOM 1190 C C . THR A 1 146 ? 0.422 0.426 -10.342 1.00 88.44 146 THR A C 1
ATOM 1192 O O . THR A 1 146 ? -0.301 1.384 -10.096 1.00 88.44 146 THR A O 1
ATOM 1195 N N . LEU A 1 147 ? 1.222 -0.096 -9.410 1.00 90.69 147 LEU A N 1
ATOM 1196 C CA . LEU A 1 147 ? 1.406 0.518 -8.092 1.00 90.69 147 LEU A CA 1
ATOM 1197 C C . LEU A 1 147 ? 2.526 1.552 -8.161 1.00 90.69 147 LEU A C 1
ATOM 1199 O O . LEU A 1 147 ? 3.666 1.212 -8.480 1.00 90.69 147 LEU A O 1
ATOM 1203 N N . ILE A 1 148 ? 2.203 2.794 -7.809 1.00 91.38 148 ILE A N 1
ATOM 1204 C CA . ILE A 1 148 ? 3.109 3.938 -7.882 1.00 91.38 148 ILE A CA 1
ATOM 1205 C C . ILE A 1 148 ? 3.236 4.589 -6.508 1.00 91.38 148 ILE A C 1
ATOM 1207 O O . ILE A 1 148 ? 2.254 4.721 -5.774 1.00 91.38 148 ILE A O 1
ATOM 1211 N N . TRP A 1 149 ? 4.452 5.001 -6.142 1.00 92.56 149 TRP A N 1
ATOM 1212 C CA . TRP A 1 149 ? 4.691 5.717 -4.892 1.00 92.56 149 TRP A CA 1
ATOM 1213 C C . TRP A 1 149 ? 5.900 6.654 -4.935 1.00 92.56 149 TRP A C 1
ATOM 1215 O O . TRP A 1 149 ? 6.895 6.432 -5.632 1.00 92.56 149 TRP A O 1
ATOM 1225 N N . HIS A 1 150 ? 5.835 7.688 -4.101 1.00 90.88 150 HIS A N 1
ATOM 1226 C CA . HIS A 1 150 ? 6.892 8.675 -3.897 1.00 90.88 150 HIS A CA 1
ATOM 1227 C C . HIS A 1 150 ? 7.361 8.650 -2.443 1.00 90.88 150 HIS A C 1
ATOM 1229 O O . HIS A 1 150 ? 6.553 8.700 -1.513 1.00 90.88 150 HIS A O 1
ATOM 1235 N N . GLY A 1 151 ? 8.676 8.611 -2.227 1.00 90.31 151 GLY A N 1
ATOM 1236 C CA . GLY A 1 151 ? 9.263 8.735 -0.892 1.00 90.31 151 GLY A CA 1
ATOM 1237 C C . GLY A 1 151 ? 9.403 10.191 -0.454 1.00 90.31 151 GLY A C 1
ATOM 1238 O O . GLY A 1 151 ? 9.615 11.074 -1.279 1.00 90.31 151 GLY A O 1
ATOM 1239 N N . LYS A 1 152 ? 9.374 10.460 0.855 1.00 90.56 152 LYS A N 1
ATOM 1240 C CA . LYS A 1 152 ? 9.627 11.817 1.384 1.00 90.56 152 LYS A CA 1
ATOM 1241 C C . LYS A 1 152 ? 11.070 12.287 1.178 1.00 90.56 152 LYS A C 1
ATOM 1243 O O . LYS A 1 152 ? 11.299 13.480 1.027 1.00 90.56 152 LYS A O 1
ATOM 1248 N N . ARG A 1 153 ? 12.039 11.361 1.177 1.00 85.25 153 ARG A N 1
ATOM 1249 C CA . ARG A 1 153 ? 13.473 11.681 1.048 1.00 85.25 153 ARG A CA 1
ATOM 1250 C C . ARG A 1 153 ? 13.828 12.230 -0.334 1.00 85.25 153 ARG A C 1
ATOM 1252 O O . ARG A 1 153 ? 14.620 13.159 -0.430 1.00 85.25 153 ARG A O 1
ATOM 1259 N N . VAL A 1 154 ? 13.259 11.642 -1.385 1.00 82.00 154 VAL A N 1
ATOM 1260 C CA . VAL A 1 154 ? 13.473 12.049 -2.781 1.00 82.00 154 VAL A CA 1
ATOM 1261 C C . VAL A 1 154 ? 12.107 12.086 -3.479 1.00 82.00 154 VAL A C 1
ATOM 1263 O O . VAL A 1 154 ? 11.726 11.130 -4.152 1.00 82.00 154 VAL A O 1
ATOM 1266 N N . PRO A 1 155 ? 11.318 13.156 -3.276 1.00 82.88 155 PRO A N 1
ATOM 1267 C CA . PRO A 1 155 ? 9.919 13.195 -3.699 1.00 82.88 155 PRO A CA 1
ATOM 1268 C C . PRO A 1 155 ? 9.727 13.302 -5.214 1.00 82.88 155 PRO A C 1
ATOM 1270 O O . PRO A 1 155 ? 8.641 12.994 -5.697 1.00 82.88 155 PRO A O 1
ATOM 1273 N N . SER A 1 156 ? 10.751 13.719 -5.964 1.00 81.06 156 SER A N 1
ATOM 1274 C CA . SER A 1 156 ? 10.736 13.743 -7.433 1.00 81.06 156 SER A CA 1
ATOM 1275 C C . SER A 1 156 ? 10.834 12.347 -8.052 1.00 81.06 156 SER A C 1
ATOM 1277 O O . SER A 1 156 ? 10.466 12.152 -9.204 1.00 81.06 156 SER A O 1
ATOM 1279 N N . THR A 1 157 ? 11.300 11.352 -7.300 1.00 80.06 157 THR A N 1
ATOM 1280 C CA . THR A 1 157 ? 11.436 9.993 -7.814 1.00 80.06 157 THR A CA 1
ATOM 1281 C C . THR A 1 157 ? 10.091 9.261 -7.753 1.00 80.06 157 THR A C 1
ATOM 1283 O O . THR A 1 157 ? 9.617 8.919 -6.667 1.00 80.06 157 THR A O 1
ATOM 1286 N N . ARG A 1 158 ? 9.493 9.002 -8.926 1.00 84.38 158 ARG A N 1
ATOM 1287 C CA . ARG A 1 158 ? 8.297 8.154 -9.106 1.00 84.38 158 ARG A CA 1
ATOM 1288 C C . ARG A 1 158 ? 8.707 6.684 -9.114 1.00 84.38 158 ARG A C 1
ATOM 1290 O O . ARG A 1 158 ? 9.216 6.225 -10.121 1.00 84.38 158 ARG A O 1
ATOM 1297 N N . ASN A 1 159 ? 8.478 5.947 -8.030 1.00 84.56 159 ASN A N 1
ATOM 1298 C CA . ASN A 1 159 ? 8.725 4.501 -7.994 1.00 84.56 159 ASN A CA 1
ATOM 1299 C C . ASN A 1 159 ? 7.476 3.766 -8.483 1.00 84.56 159 ASN A C 1
ATOM 1301 O O . ASN A 1 159 ? 6.363 4.191 -8.178 1.00 84.56 159 ASN A O 1
ATOM 1305 N N . MET A 1 160 ? 7.654 2.674 -9.221 1.00 83.94 160 MET A N 1
ATOM 1306 C CA . MET A 1 160 ? 6.554 1.988 -9.892 1.00 83.94 160 MET A CA 1
ATOM 1307 C C . MET A 1 160 ? 6.800 0.484 -9.972 1.00 83.94 160 MET A C 1
ATOM 1309 O O . MET A 1 160 ? 7.927 0.069 -10.216 1.00 83.94 160 MET A O 1
ATOM 1313 N N . ILE A 1 161 ? 5.749 -0.320 -9.803 1.00 82.81 161 ILE A N 1
ATOM 1314 C CA . ILE A 1 161 ? 5.751 -1.772 -10.024 1.00 82.81 161 ILE A CA 1
ATOM 1315 C C . ILE A 1 161 ? 4.450 -2.193 -10.720 1.00 82.81 161 ILE A C 1
ATOM 1317 O O . ILE A 1 161 ? 3.370 -1.776 -10.302 1.00 82.81 161 ILE A O 1
ATOM 1321 N N . TYR A 1 162 ? 4.538 -3.055 -11.737 1.00 82.56 162 TYR A N 1
ATOM 1322 C CA . TYR A 1 162 ? 3.356 -3.670 -12.351 1.00 82.56 162 TYR A CA 1
ATOM 1323 C C . TYR A 1 162 ? 3.044 -5.016 -11.702 1.00 82.56 162 TYR A C 1
ATOM 1325 O O . TYR A 1 162 ? 3.918 -5.857 -11.489 1.00 82.56 162 TYR A O 1
ATOM 1333 N N . LEU A 1 163 ? 1.771 -5.226 -11.395 1.00 83.75 163 LEU A N 1
ATOM 1334 C CA . LEU A 1 163 ? 1.270 -6.345 -10.615 1.00 83.75 163 LEU A CA 1
ATOM 1335 C C . LEU A 1 163 ? 0.175 -7.049 -11.405 1.00 83.75 163 LEU A C 1
ATOM 1337 O O . LEU A 1 163 ? -0.914 -6.516 -11.584 1.00 83.75 163 LEU A O 1
ATOM 1341 N N . TYR A 1 164 ? 0.449 -8.272 -11.846 1.00 81.00 164 TYR A N 1
ATOM 1342 C CA . TYR A 1 164 ? -0.523 -9.060 -12.602 1.00 81.00 164 TYR A CA 1
ATOM 1343 C C . TYR A 1 164 ? -1.826 -9.283 -11.806 1.00 81.00 164 TYR A C 1
ATOM 1345 O O . TYR A 1 164 ? -1.762 -9.636 -10.618 1.00 81.00 164 TYR A O 1
ATOM 1353 N N . LYS A 1 165 ? -2.987 -9.073 -12.446 1.00 78.25 165 LYS A N 1
ATOM 1354 C CA . LYS A 1 165 ? -4.336 -9.193 -11.852 1.00 78.25 165 LYS A CA 1
ATOM 1355 C C . LYS A 1 165 ? -4.839 -10.636 -11.752 1.00 78.25 165 LYS A C 1
ATOM 1357 O O . LYS A 1 165 ? -5.627 -10.939 -10.856 1.00 78.25 165 LYS A O 1
ATOM 1362 N N . GLY A 1 166 ? -4.415 -11.520 -12.656 1.00 67.38 166 GLY A N 1
ATOM 1363 C CA . GLY A 1 166 ? -4.957 -12.875 -12.780 1.00 67.38 166 GLY A CA 1
ATOM 1364 C C . GLY A 1 166 ? -4.535 -13.847 -11.668 1.00 67.38 166 GLY A C 1
ATOM 1365 O O . GLY A 1 166 ? -3.433 -13.777 -11.126 1.00 67.38 166 GLY A O 1
ATOM 1366 N N . SER A 1 167 ? -5.423 -14.801 -11.365 1.00 50.78 167 SER A N 1
ATOM 1367 C CA . SER A 1 167 ? -5.180 -15.981 -10.514 1.00 50.78 167 SER A CA 1
ATOM 1368 C C . SER A 1 167 ? -4.868 -17.259 -11.312 1.00 50.78 167 SER A C 1
ATOM 1370 O O . SER A 1 167 ? -4.744 -18.336 -10.732 1.00 50.78 167 SER A O 1
ATOM 1372 N N . GLN A 1 168 ? -4.737 -17.166 -12.636 1.00 37.53 168 GLN A N 1
ATOM 1373 C CA . GLN A 1 168 ? -4.640 -18.298 -13.559 1.00 37.53 168 GLN A CA 1
ATOM 1374 C C . GLN A 1 168 ? -3.352 -18.195 -14.377 1.00 37.53 168 GLN A C 1
ATOM 1376 O O . GLN A 1 168 ? -3.118 -17.169 -14.997 1.00 37.53 168 GLN A O 1
ATOM 1381 N N . GLY A 1 169 ? -2.546 -19.263 -14.365 1.00 40.25 169 GLY A N 1
ATOM 1382 C CA . GLY A 1 169 ? -1.509 -19.537 -15.366 1.00 40.25 169 GLY A CA 1
ATOM 1383 C C . GLY A 1 169 ? -0.404 -18.489 -15.493 1.00 40.25 169 GLY A C 1
ATOM 1384 O O . GLY A 1 169 ? -0.541 -17.499 -16.197 1.00 40.25 169 GLY A O 1
ATOM 1385 N N . ARG A 1 170 ? 0.750 -18.765 -14.878 1.00 38.97 170 ARG A N 1
ATOM 1386 C CA . ARG A 1 170 ? 2.001 -18.069 -15.212 1.00 38.97 170 ARG A CA 1
ATOM 1387 C C . ARG A 1 170 ? 2.211 -18.110 -16.737 1.00 38.97 170 ARG A C 1
ATOM 1389 O O . ARG A 1 170 ? 2.184 -19.215 -17.282 1.00 38.97 170 ARG A O 1
ATOM 1396 N N . PRO A 1 171 ? 2.516 -16.996 -17.416 1.00 40.00 171 PRO A N 1
ATOM 1397 C CA . PRO A 1 171 ? 3.412 -17.084 -18.553 1.00 40.00 171 PRO A CA 1
ATOM 1398 C C . PRO A 1 171 ? 4.772 -17.513 -17.987 1.00 40.00 171 PRO A C 1
ATOM 1400 O O . PRO A 1 171 ? 5.259 -16.909 -17.025 1.00 40.00 171 PRO A O 1
ATOM 1403 N N . ASN A 1 172 ? 5.297 -18.627 -18.496 1.00 36.09 172 ASN A N 1
ATOM 1404 C CA . ASN A 1 172 ? 6.659 -19.080 -18.209 1.00 36.09 172 ASN A CA 1
ATOM 1405 C C . ASN A 1 172 ? 7.686 -18.033 -18.637 1.00 36.09 172 ASN A C 1
ATOM 1407 O O . ASN A 1 172 ? 7.465 -17.411 -19.701 1.00 36.09 172 ASN A O 1
#